Protein AF-A0A6M0A989-F1 (afdb_monomer)

Mean predicted aligned error: 5.29 Å

Foldseek 3Di:
DDDPVCVVVQVVLVCLQPQVSPQKRALVSLVVLLVQLCVLQVHDPPDPVSVVSSVLSVVLLVVCCVQQVPVNPRIHGSVSSVVSVVVLVVDPVNVVVVVVSSVVVVQSSLPSNPPSDHDPVSVVVVCVVVVHD

Sequence (133 aa):
MLTELQKQKLPRLFEMYDADNNGFIEQADFERFLETYSQVGGWEPGSPNYNSLQSKLMSRWDSMQKFADTNRDNRISLEEWLVYIENVLNDPGAYEAEIRGIASFVFSIFDTNGDEQLDLEEYRQVYRAAGRD

Solvent-accessible surface area (backbone atoms only — not comparable to full-atom values): 7540 Å² total; per-residue (Å²): 133,80,51,75,70,49,67,64,46,52,57,58,52,47,57,70,53,18,68,82,68,79,68,41,40,40,68,65,28,47,51,51,49,47,53,52,46,26,60,61,56,69,43,52,89,82,35,74,67,34,49,51,51,47,52,54,44,52,55,48,46,57,53,46,46,74,69,26,34,83,85,68,80,75,42,30,43,64,69,34,45,52,52,34,51,49,52,34,75,73,30,79,83,46,29,65,60,52,53,48,51,52,51,54,51,55,46,56,67,42,25,55,74,66,78,88,54,77,53,74,63,41,54,47,50,52,35,53,74,70,73,47,132

Secondary structure (DSSP, 8-state):
---HHHHHHHHHHHHHH-TT-SSEEEHHHHHHHHHHHHHHHTPPTTSHHHHHHHHHHHHHHHHHHHHH-SS-SSEEEHHHHHHHHHHHHH-HHHHHHHHHHHHHHHHHHH-SS-SSS--HHHHHHHHHHTT--

Radius of gyration: 15.16 Å; Cα contacts (8 Å, |Δi|>4): 109; chains: 1; bounding box: 34×35×37 Å

Structure (mmCIF, N/CA/C/O backbone):
data_AF-A0A6M0A989-F1
#
_entry.id   AF-A0A6M0A989-F1
#
loop_
_atom_site.group_PDB
_atom_site.id
_atom_site.type_symbol
_atom_site.label_atom_id
_atom_site.label_alt_id
_atom_site.label_comp_id
_atom_site.label_asym_id
_atom_site.label_entity_id
_atom_site.label_seq_id
_atom_site.pdbx_PDB_ins_code
_atom_site.Cartn_x
_atom_site.Cartn_y
_atom_site.Cartn_z
_atom_site.occupancy
_atom_site.B_iso_or_equiv
_atom_site.auth_seq_id
_atom_site.auth_comp_id
_atom_site.auth_asym_id
_atom_site.auth_atom_id
_atom_site.pdbx_PDB_model_num
ATOM 1 N N . MET A 1 1 ? 16.785 -5.037 -15.832 1.00 75.25 1 MET A N 1
ATOM 2 C CA . MET A 1 1 ? 15.883 -6.195 -15.992 1.00 75.25 1 MET A CA 1
ATOM 3 C C . MET A 1 1 ? 15.783 -6.944 -14.685 1.00 75.25 1 MET A C 1
ATOM 5 O O . MET A 1 1 ? 16.815 -7.304 -14.123 1.00 75.25 1 MET A O 1
ATOM 9 N N . LEU A 1 2 ? 14.554 -7.188 -14.227 1.00 85.12 2 LEU A N 1
ATOM 10 C CA . LEU A 1 2 ? 14.269 -8.012 -13.051 1.00 85.12 2 LEU A CA 1
ATOM 11 C C . LEU A 1 2 ? 14.786 -9.449 -13.226 1.00 85.12 2 LEU A C 1
ATOM 13 O O . LEU A 1 2 ? 14.681 -10.043 -14.301 1.00 85.12 2 LEU A O 1
ATOM 17 N N . THR A 1 3 ? 15.306 -10.020 -12.142 1.00 89.88 3 THR A N 1
ATOM 18 C CA . THR A 1 3 ? 15.682 -11.438 -12.059 1.00 89.88 3 THR A CA 1
ATOM 19 C C . THR A 1 3 ? 14.450 -12.345 -12.061 1.00 89.88 3 THR A C 1
ATOM 21 O O . THR A 1 3 ? 13.357 -11.929 -11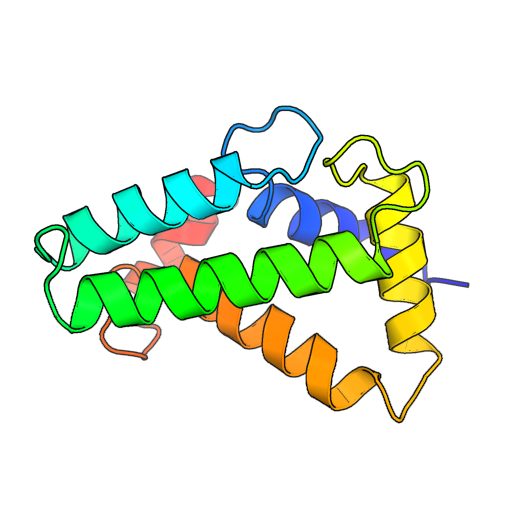.678 1.00 89.88 3 THR A O 1
ATOM 24 N N . GLU A 1 4 ? 14.625 -13.620 -12.411 1.00 88.38 4 GLU A N 1
ATOM 25 C CA . GLU A 1 4 ? 13.533 -14.607 -12.384 1.00 88.38 4 GLU A CA 1
ATOM 26 C C . GLU A 1 4 ? 12.900 -14.750 -10.991 1.00 88.38 4 GLU A C 1
ATOM 28 O O . GLU A 1 4 ? 11.682 -14.853 -10.865 1.00 88.38 4 GLU A O 1
ATOM 33 N N . LEU A 1 5 ? 13.704 -14.662 -9.925 1.00 88.19 5 LEU A N 1
ATOM 34 C CA . LEU A 1 5 ? 13.190 -14.681 -8.555 1.00 88.19 5 LEU A CA 1
ATOM 35 C C . LEU A 1 5 ? 12.325 -13.448 -8.247 1.00 88.19 5 LEU A C 1
ATOM 37 O O . LEU A 1 5 ? 11.283 -13.573 -7.607 1.00 88.19 5 LEU A O 1
ATOM 41 N N . GLN A 1 6 ? 12.736 -12.260 -8.700 1.00 88.19 6 GLN A N 1
ATOM 42 C CA . GLN A 1 6 ? 11.955 -11.032 -8.523 1.00 88.19 6 GLN A CA 1
ATOM 43 C C . GLN A 1 6 ? 10.639 -11.101 -9.301 1.00 88.19 6 GLN A C 1
ATOM 45 O O . GLN A 1 6 ? 9.596 -10.799 -8.731 1.00 88.19 6 GLN A O 1
ATOM 50 N N . LYS A 1 7 ? 10.653 -11.597 -10.543 1.00 86.81 7 LYS A N 1
ATOM 51 C CA . LYS A 1 7 ? 9.433 -11.799 -11.342 1.00 86.81 7 LYS A CA 1
ATOM 52 C C . LYS A 1 7 ? 8.438 -12.766 -10.695 1.00 86.81 7 LYS A C 1
ATOM 54 O O . LYS A 1 7 ? 7.248 -12.644 -10.935 1.00 86.81 7 LYS A O 1
ATOM 59 N N . GLN A 1 8 ? 8.896 -13.700 -9.860 1.00 87.69 8 GLN A N 1
ATOM 60 C CA . GLN A 1 8 ? 8.014 -14.596 -9.101 1.00 87.69 8 GLN A CA 1
ATOM 61 C C . GLN A 1 8 ? 7.504 -13.988 -7.786 1.00 87.69 8 GLN A C 1
ATOM 63 O O . GLN A 1 8 ? 6.417 -14.337 -7.328 1.00 87.69 8 GLN A O 1
ATOM 68 N N . LYS A 1 9 ? 8.292 -13.120 -7.138 1.00 87.19 9 LYS A N 1
ATOM 69 C CA . LYS A 1 9 ? 7.950 -12.549 -5.825 1.00 87.19 9 LYS A CA 1
ATOM 70 C C . LYS A 1 9 ? 7.177 -11.235 -5.905 1.00 87.19 9 LYS A C 1
ATOM 72 O O . LYS A 1 9 ? 6.323 -11.005 -5.059 1.00 87.19 9 LYS A O 1
ATOM 77 N N . LEU A 1 10 ? 7.464 -10.387 -6.886 1.00 90.25 10 LEU A N 1
ATOM 78 C CA . LEU A 1 10 ? 6.838 -9.070 -7.012 1.00 90.25 10 LEU A CA 1
ATOM 79 C C . LEU A 1 10 ? 5.339 -9.120 -7.341 1.00 90.25 10 LEU A C 1
ATOM 81 O O . LEU A 1 10 ? 4.622 -8.307 -6.765 1.00 90.25 10 LEU A O 1
ATOM 85 N N . PRO A 1 11 ? 4.831 -10.076 -8.147 1.00 91.31 11 PRO A N 1
ATOM 86 C CA . PRO A 1 11 ? 3.387 -10.259 -8.301 1.00 91.31 11 PRO A CA 1
ATOM 87 C C . PRO A 1 11 ? 2.701 -10.666 -6.996 1.00 91.31 11 PRO A C 1
ATOM 89 O O . PRO A 1 11 ? 1.637 -10.166 -6.678 1.00 91.31 11 PRO A O 1
ATOM 92 N N . ARG A 1 12 ? 3.355 -11.488 -6.167 1.00 87.88 12 ARG A N 1
ATOM 93 C CA . ARG A 1 12 ? 2.810 -11.840 -4.846 1.00 87.88 12 ARG A CA 1
ATOM 94 C C . ARG A 1 12 ? 2.720 -10.636 -3.922 1.00 87.88 12 ARG A C 1
ATOM 96 O O . ARG A 1 12 ? 1.843 -10.587 -3.083 1.00 87.88 12 ARG A O 1
ATOM 103 N N . LEU A 1 13 ? 3.660 -9.698 -4.037 1.00 88.88 13 LEU A N 1
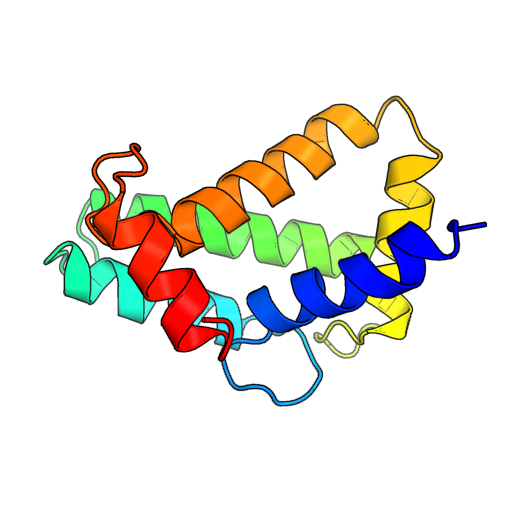ATOM 104 C CA . LEU A 1 13 ? 3.597 -8.448 -3.289 1.00 88.88 13 LEU A CA 1
ATOM 105 C C . LEU A 1 13 ? 2.479 -7.544 -3.823 1.00 88.88 13 LEU A C 1
ATOM 107 O O . LEU A 1 13 ? 1.796 -6.921 -3.025 1.00 88.88 13 LEU A O 1
ATOM 111 N N . PHE A 1 14 ? 2.271 -7.505 -5.140 1.00 92.38 14 PHE A N 1
ATOM 112 C CA . PHE A 1 14 ? 1.146 -6.803 -5.760 1.00 92.38 14 PHE A CA 1
ATOM 113 C C . PHE A 1 14 ? -0.203 -7.324 -5.242 1.00 92.38 14 PHE A C 1
ATOM 115 O O . PHE A 1 14 ? -1.022 -6.534 -4.793 1.00 92.38 14 PHE A O 1
ATOM 122 N N . GLU A 1 15 ? -0.381 -8.646 -5.192 1.00 90.44 15 GLU A N 1
ATOM 123 C CA . GLU A 1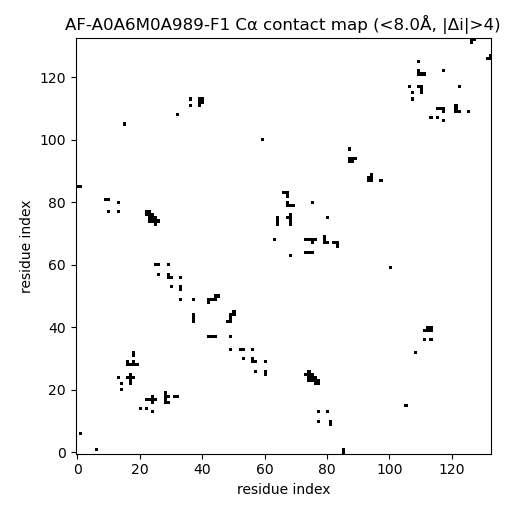 15 ? -1.579 -9.299 -4.633 1.00 90.44 15 GLU A CA 1
ATOM 124 C C . GLU A 1 15 ? -1.851 -8.906 -3.169 1.00 90.44 15 GLU A C 1
ATOM 126 O O . GLU A 1 15 ? -2.984 -8.966 -2.717 1.00 90.44 15 GLU A O 1
ATOM 131 N N . MET A 1 16 ? -0.832 -8.490 -2.405 1.00 87.50 16 MET A N 1
ATOM 132 C CA . MET A 1 16 ? -1.037 -7.999 -1.036 1.00 87.50 16 MET A CA 1
ATOM 133 C C . MET A 1 16 ? -1.576 -6.566 -0.979 1.00 87.50 16 MET A C 1
ATOM 135 O O . MET A 1 16 ? -2.134 -6.180 0.044 1.00 87.50 16 MET A O 1
ATOM 139 N N . TYR A 1 17 ? -1.371 -5.771 -2.030 1.00 90.94 17 TYR A N 1
ATOM 140 C CA . TYR A 1 17 ? -1.946 -4.430 -2.154 1.00 90.94 17 TYR A CA 1
ATOM 141 C C . TYR A 1 17 ? -3.366 -4.462 -2.733 1.00 90.94 17 TYR A C 1
ATOM 143 O O . TYR A 1 17 ? -4.174 -3.628 -2.346 1.00 90.94 17 TYR A O 1
ATOM 151 N N . ASP A 1 18 ? -3.651 -5.396 -3.639 1.00 93.38 18 ASP A N 1
ATOM 152 C CA . ASP A 1 18 ? -4.953 -5.593 -4.292 1.00 93.38 18 ASP A CA 1
ATOM 153 C C . ASP A 1 18 ? -5.945 -6.279 -3.330 1.00 93.38 18 ASP A C 1
ATOM 155 O O . ASP A 1 18 ? -6.104 -7.502 -3.306 1.00 93.38 18 ASP A O 1
ATOM 159 N N . ALA A 1 19 ? -6.571 -5.482 -2.462 1.00 89.88 19 ALA A N 1
ATOM 160 C CA . ALA A 1 19 ? -7.372 -5.975 -1.345 1.00 89.88 19 ALA A CA 1
ATOM 161 C C . ALA A 1 19 ? -8.664 -6.675 -1.795 1.00 89.88 19 ALA A C 1
ATOM 163 O O . ALA A 1 19 ? -9.138 -7.588 -1.112 1.00 89.88 19 ALA A O 1
ATOM 164 N N . ASP A 1 20 ? -9.257 -6.256 -2.918 1.00 92.75 20 ASP A N 1
ATOM 165 C CA . ASP A 1 20 ? -10.440 -6.912 -3.491 1.00 92.75 20 ASP A CA 1
ATOM 166 C C . ASP A 1 20 ? -10.120 -7.968 -4.560 1.00 92.75 20 ASP A C 1
ATOM 168 O O . ASP A 1 20 ? -11.038 -8.660 -5.010 1.00 92.75 20 ASP A O 1
ATOM 172 N N . ASN A 1 21 ? -8.838 -8.181 -4.871 1.00 92.81 21 ASN A N 1
ATOM 173 C CA . ASN A 1 21 ? -8.341 -9.129 -5.868 1.00 92.81 21 ASN A CA 1
ATOM 174 C C . ASN A 1 21 ? -8.901 -8.857 -7.275 1.00 92.81 21 ASN A C 1
ATOM 176 O O . ASN A 1 21 ? -9.216 -9.796 -8.021 1.00 92.81 21 ASN A O 1
ATOM 180 N N . ASN A 1 22 ? -9.084 -7.584 -7.636 1.00 95.19 22 ASN A N 1
ATOM 181 C CA . ASN A 1 22 ? -9.614 -7.192 -8.940 1.00 95.19 22 ASN A CA 1
ATOM 182 C C . ASN A 1 22 ? -8.536 -7.086 -10.039 1.00 95.19 22 ASN A C 1
ATOM 184 O O . ASN A 1 22 ? -8.871 -6.889 -11.212 1.00 95.19 22 ASN A O 1
ATOM 188 N N . GLY A 1 23 ? -7.265 -7.291 -9.683 1.00 95.62 23 GLY A N 1
ATOM 189 C CA . GLY A 1 23 ? -6.111 -7.223 -10.573 1.00 95.62 23 GLY A CA 1
ATOM 190 C C . GLY A 1 23 ? -5.491 -5.831 -10.685 1.00 95.62 23 GLY A C 1
ATOM 191 O O . GLY A 1 23 ? -4.613 -5.637 -11.530 1.00 95.62 23 GLY A O 1
ATOM 192 N N . PHE A 1 24 ? -5.926 -4.877 -9.863 1.00 97.12 24 PHE A N 1
ATOM 193 C CA . PHE A 1 24 ? -5.442 -3.503 -9.835 1.00 97.12 24 PHE A CA 1
ATOM 194 C C . PHE A 1 24 ? -5.199 -3.054 -8.397 1.00 97.12 24 PHE A C 1
ATOM 196 O O . PHE A 1 24 ? -5.863 -3.499 -7.473 1.00 97.12 24 PHE A O 1
ATOM 203 N N . ILE A 1 25 ? -4.250 -2.137 -8.217 1.00 96.56 25 ILE A N 1
ATOM 204 C CA . ILE A 1 25 ? -4.128 -1.388 -6.967 1.00 96.56 25 ILE A CA 1
ATOM 205 C C . ILE A 1 25 ? -4.820 -0.044 -7.172 1.00 96.56 25 ILE A C 1
ATOM 207 O O . ILE A 1 25 ? -4.427 0.739 -8.044 1.00 96.56 25 ILE A O 1
ATOM 211 N N . GLU A 1 26 ? -5.834 0.225 -6.361 1.00 96.88 26 GLU A N 1
ATOM 212 C CA . GLU A 1 26 ? -6.680 1.411 -6.426 1.00 96.88 26 GLU A CA 1
ATOM 213 C C . GLU A 1 26 ? -6.747 2.102 -5.056 1.00 96.88 26 GLU A C 1
ATOM 215 O O . GLU A 1 26 ? -6.479 1.508 -4.011 1.00 96.88 26 GLU A O 1
ATOM 220 N N . GLN A 1 27 ? -7.181 3.366 -5.025 1.00 96.44 27 GLN A N 1
ATOM 221 C CA . GLN A 1 27 ? -7.435 4.074 -3.761 1.00 96.44 27 GLN A CA 1
ATOM 222 C C . GLN A 1 27 ? -8.377 3.283 -2.832 1.00 96.44 27 GLN A C 1
ATOM 224 O O . GLN A 1 27 ? -8.193 3.279 -1.614 1.00 96.44 27 GLN A O 1
ATOM 229 N N . ALA A 1 28 ? -9.360 2.589 -3.413 1.00 96.25 28 ALA A N 1
ATOM 230 C CA . ALA A 1 28 ? -10.334 1.784 -2.686 1.00 96.25 28 ALA A CA 1
ATOM 231 C C . ALA A 1 28 ? -9.682 0.656 -1.865 1.00 96.25 28 ALA A C 1
ATOM 233 O O . ALA A 1 28 ? -10.181 0.325 -0.791 1.00 96.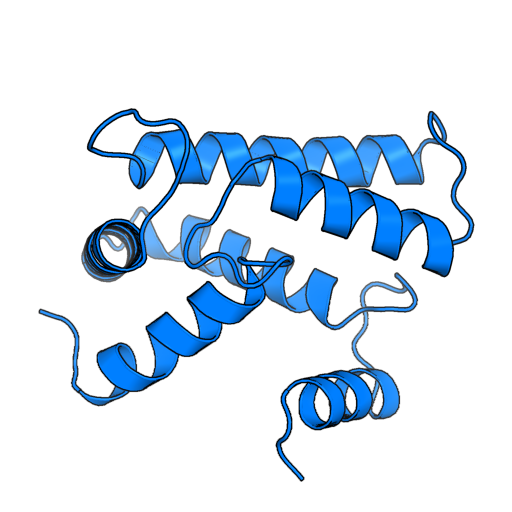25 28 ALA A O 1
ATOM 234 N N . ASP A 1 29 ? -8.548 0.101 -2.303 1.00 94.69 29 ASP A N 1
ATOM 235 C CA . ASP A 1 29 ? -7.818 -0.908 -1.528 1.00 94.69 29 ASP A CA 1
ATOM 236 C C . ASP A 1 29 ? -7.241 -0.323 -0.243 1.00 94.69 29 ASP A C 1
ATOM 238 O O . ASP A 1 29 ? -7.374 -0.901 0.835 1.00 94.69 29 ASP A O 1
ATOM 242 N N . PHE A 1 30 ? -6.690 0.888 -0.323 1.00 93.31 30 PHE A N 1
ATOM 243 C CA . PHE A 1 30 ? -6.193 1.615 0.843 1.00 93.31 30 PHE A CA 1
ATOM 244 C C . PHE A 1 30 ? -7.312 1.998 1.813 1.00 93.31 30 PHE A C 1
ATOM 246 O O . PHE A 1 30 ? -7.109 1.970 3.028 1.00 93.31 30 PHE A O 1
ATOM 253 N N . GLU A 1 31 ? -8.501 2.316 1.305 1.00 93.94 31 GLU A N 1
ATOM 254 C CA . GLU A 1 31 ? -9.686 2.556 2.132 1.00 93.94 31 GLU A CA 1
ATOM 255 C C . GLU A 1 31 ? -10.156 1.275 2.842 1.00 93.94 31 GLU A C 1
ATOM 257 O O . GLU A 1 31 ? -10.480 1.325 4.029 1.00 93.94 31 GLU A O 1
ATOM 262 N N . ARG A 1 32 ? -10.099 0.112 2.176 1.00 91.94 32 ARG A N 1
ATOM 263 C CA . ARG A 1 32 ? -10.391 -1.196 2.796 1.00 91.94 32 ARG A CA 1
ATOM 264 C C . ARG A 1 32 ? -9.382 -1.564 3.876 1.00 91.94 32 ARG A C 1
ATOM 266 O O . ARG A 1 32 ? -9.776 -2.079 4.925 1.00 91.94 32 ARG A O 1
ATOM 273 N N . PHE A 1 33 ? -8.096 -1.282 3.656 1.00 89.12 33 PHE A N 1
ATOM 274 C CA . PHE A 1 33 ? -7.082 -1.447 4.698 1.00 89.12 33 PHE A CA 1
ATOM 275 C C . PHE A 1 33 ? -7.409 -0.560 5.899 1.00 89.12 33 PHE A C 1
ATOM 277 O O . PHE A 1 33 ? -7.473 -1.057 7.020 1.00 89.12 33 PHE A O 1
ATOM 284 N N . LEU A 1 34 ? -7.698 0.726 5.677 1.00 90.06 34 LEU A N 1
ATOM 285 C CA . LEU A 1 34 ? -8.075 1.646 6.752 1.00 90.06 34 LEU A CA 1
ATOM 286 C C . LEU A 1 34 ? -9.279 1.136 7.552 1.00 90.06 34 LEU A C 1
ATOM 288 O O . LEU A 1 34 ? -9.229 1.132 8.782 1.00 90.06 34 LEU A O 1
ATOM 292 N N . GLU A 1 35 ? -10.335 0.687 6.871 1.00 90.06 35 GLU A N 1
ATOM 293 C CA . GLU A 1 35 ? -11.515 0.116 7.519 1.00 90.06 35 GLU A CA 1
ATOM 294 C C . GLU A 1 35 ? -11.133 -1.100 8.372 1.00 90.06 35 GLU A C 1
ATOM 296 O O . GLU A 1 35 ? -11.422 -1.122 9.569 1.00 90.06 35 GLU A O 1
ATOM 301 N N . THR A 1 36 ? -10.399 -2.051 7.796 1.00 86.00 36 THR A N 1
ATOM 302 C CA . THR A 1 36 ? -9.980 -3.283 8.477 1.00 86.00 36 THR A CA 1
ATOM 303 C C . THR A 1 36 ? -9.160 -2.982 9.732 1.00 86.00 36 THR A C 1
ATOM 305 O O . THR A 1 36 ? -9.518 -3.423 10.824 1.00 86.00 36 THR A O 1
ATOM 308 N N . TYR A 1 37 ? -8.105 -2.171 9.624 1.00 83.25 37 TYR A N 1
ATOM 309 C CA . TYR A 1 37 ? -7.243 -1.848 10.768 1.00 83.25 37 TYR A CA 1
ATOM 310 C C . TYR A 1 37 ? -7.952 -1.000 11.817 1.00 83.25 37 TYR A C 1
ATOM 312 O O . TYR A 1 37 ? -7.743 -1.201 13.012 1.00 83.25 37 TYR A O 1
ATOM 320 N N . SER A 1 38 ? -8.830 -0.082 11.403 1.00 87.31 38 SER A N 1
ATOM 321 C CA . SER A 1 38 ? -9.619 0.697 12.360 1.00 87.31 38 SER A CA 1
ATOM 322 C C . SER A 1 38 ? -10.566 -0.185 13.178 1.00 87.31 38 SER A C 1
ATOM 324 O O . SER A 1 38 ? -10.720 0.045 14.377 1.00 87.31 38 SER A O 1
ATOM 326 N N . GLN A 1 39 ? -11.137 -1.232 12.571 1.00 86.19 39 GLN A N 1
ATOM 327 C CA . GLN A 1 39 ? -11.979 -2.200 13.271 1.00 86.19 39 GLN A CA 1
ATOM 328 C C . GLN A 1 39 ? -11.175 -3.045 14.261 1.00 86.19 39 GLN A C 1
ATOM 330 O O . GLN A 1 39 ? -11.612 -3.198 15.402 1.00 86.19 39 GLN A O 1
ATOM 335 N N . VAL A 1 40 ? -10.000 -3.556 13.870 1.00 81.25 40 VAL A N 1
ATOM 336 C CA . VAL A 1 40 ? -9.178 -4.374 14.780 1.00 81.25 40 VAL A CA 1
ATOM 337 C C . VAL A 1 40 ? -8.624 -3.539 15.937 1.00 81.25 40 VAL A C 1
ATOM 339 O O . VAL A 1 40 ? -8.696 -3.961 17.090 1.00 81.25 40 VAL A O 1
ATOM 342 N N . GLY A 1 41 ? -8.160 -2.319 15.655 1.00 78.31 41 GLY A N 1
ATOM 343 C CA . GLY A 1 41 ? -7.678 -1.387 16.674 1.00 78.31 41 GLY A CA 1
ATOM 344 C C . GLY A 1 41 ? -8.781 -0.770 17.545 1.00 78.31 41 GLY A C 1
ATOM 345 O O . GLY A 1 41 ? -8.478 -0.129 18.554 1.00 78.31 41 GLY A O 1
ATOM 346 N N . GLY A 1 42 ? -10.057 -0.931 17.175 1.00 85.44 42 GLY A N 1
ATOM 347 C CA . GLY A 1 42 ? -11.191 -0.308 17.864 1.00 85.44 42 GLY A CA 1
ATOM 348 C C . GLY A 1 42 ? -11.182 1.223 17.776 1.00 85.44 42 GLY A C 1
ATOM 349 O O . GLY A 1 42 ? -11.560 1.905 18.731 1.00 85.44 42 GLY A O 1
ATOM 350 N N . TRP A 1 43 ? -10.699 1.782 16.665 1.00 88.50 43 TRP A N 1
ATOM 351 C CA . TRP A 1 43 ? -10.565 3.224 16.465 1.00 88.50 43 TRP A CA 1
ATOM 352 C C . TRP A 1 43 ? -11.759 3.785 15.705 1.00 88.50 43 TRP A C 1
ATOM 354 O O . TRP A 1 43 ? -12.039 3.382 14.579 1.00 88.50 43 TRP A O 1
ATOM 364 N N . GLU A 1 44 ? -12.426 4.782 16.280 1.00 91.44 44 GLU A N 1
ATOM 365 C CA . GLU A 1 44 ? -13.511 5.457 15.572 1.00 91.44 44 GLU A CA 1
ATOM 366 C C . GLU A 1 44 ? -12.990 6.417 14.489 1.00 91.44 44 GLU A C 1
ATOM 368 O O . GLU A 1 44 ? -11.921 7.030 14.668 1.00 91.44 44 GLU A O 1
ATOM 373 N N . PRO A 1 45 ? -13.754 6.611 13.395 1.00 92.12 45 PRO A N 1
ATOM 374 C CA . PRO A 1 45 ? -13.474 7.640 12.403 1.00 92.12 45 PRO A CA 1
ATOM 375 C C . PRO A 1 45 ? -13.277 9.012 13.054 1.00 92.12 45 PRO A C 1
ATOM 377 O O . PRO A 1 45 ? -14.085 9.461 13.865 1.00 92.12 45 PRO A O 1
ATOM 380 N N . GLY A 1 46 ? -12.187 9.693 12.703 1.00 90.94 46 GLY A N 1
ATOM 381 C CA . GLY A 1 46 ? -11.844 10.999 13.272 1.00 90.94 46 GLY A CA 1
ATOM 382 C C . GLY A 1 46 ? -11.006 10.950 14.554 1.00 90.94 46 GLY A C 1
ATOM 383 O O . GLY A 1 46 ? -10.498 11.993 14.972 1.00 90.94 46 GLY A O 1
ATOM 384 N N . SER A 1 47 ? -10.805 9.776 15.165 1.00 93.19 47 SER A N 1
ATOM 385 C CA . SER A 1 47 ? -9.860 9.621 16.278 1.00 93.19 47 SER A CA 1
ATOM 386 C C . SER A 1 47 ? -8.408 9.885 15.830 1.00 93.19 47 SER A C 1
ATOM 388 O O . SER A 1 47 ? -8.090 9.744 14.644 1.00 93.19 47 SER A O 1
ATOM 390 N N . PRO A 1 48 ? -7.487 10.251 16.745 1.00 91.44 48 PRO A N 1
ATOM 391 C CA . PRO A 1 48 ? -6.088 10.496 16.385 1.00 91.44 48 PRO A CA 1
ATOM 392 C C . PRO A 1 48 ? -5.419 9.316 15.662 1.00 91.44 48 PRO A C 1
ATOM 394 O O . PRO A 1 48 ? -4.709 9.532 14.681 1.00 91.44 48 PRO A O 1
ATOM 397 N N . ASN A 1 49 ? -5.687 8.081 16.100 1.00 84.19 49 ASN A N 1
ATOM 398 C CA . ASN A 1 49 ? -5.125 6.872 15.491 1.00 84.19 49 ASN A CA 1
ATOM 399 C C . ASN A 1 49 ? -5.696 6.628 14.089 1.00 84.19 49 ASN A C 1
ATOM 401 O O . ASN A 1 49 ? -4.928 6.410 13.153 1.00 84.19 49 ASN A O 1
ATOM 405 N N . TYR A 1 50 ? -7.018 6.763 13.926 1.00 90.19 50 TYR A N 1
ATOM 406 C CA . TYR A 1 50 ? -7.677 6.65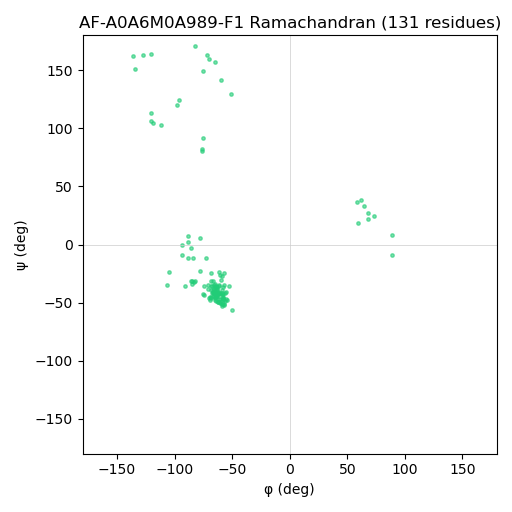4 12.623 1.00 90.19 50 TYR A CA 1
ATOM 407 C C . TYR A 1 50 ? -7.110 7.667 11.620 1.00 90.19 50 TYR A C 1
ATOM 409 O O . TYR A 1 50 ? -6.674 7.294 10.534 1.00 90.19 50 TYR A O 1
ATOM 417 N N . ASN A 1 51 ? -7.051 8.949 11.998 1.00 91.94 51 ASN A N 1
ATOM 418 C CA . ASN A 1 51 ? -6.575 10.014 11.110 1.00 91.94 51 ASN A CA 1
ATOM 419 C C . ASN A 1 51 ? -5.092 9.843 10.753 1.00 91.94 51 ASN A C 1
ATOM 421 O O . ASN A 1 51 ? -4.685 10.132 9.626 1.00 91.94 51 ASN A O 1
ATOM 425 N N . SER A 1 52 ? -4.281 9.374 11.708 1.00 88.19 52 SER A N 1
ATOM 426 C CA . SER A 1 52 ? -2.868 9.061 11.486 1.00 88.19 52 SER A CA 1
ATOM 427 C C . SER A 1 52 ? -2.704 7.945 10.451 1.00 88.19 52 SER A C 1
ATOM 429 O O . SER A 1 52 ? -1.970 8.122 9.476 1.00 88.19 52 SER A O 1
ATOM 431 N N . LEU A 1 53 ? -3.429 6.830 10.605 1.00 87.00 53 LEU A N 1
ATOM 432 C CA . LEU A 1 53 ? -3.378 5.719 9.654 1.00 87.00 53 LEU A CA 1
ATOM 433 C C . LEU A 1 53 ? -3.912 6.127 8.276 1.00 87.00 53 LEU A C 1
ATOM 435 O O . LEU A 1 53 ? -3.248 5.879 7.271 1.00 87.00 53 LEU A O 1
ATOM 439 N N . GLN A 1 54 ? -5.054 6.818 8.228 1.00 92.31 54 GLN A N 1
ATOM 440 C CA . GLN A 1 54 ? -5.627 7.338 6.988 1.00 92.31 54 GLN A CA 1
ATOM 441 C C . GLN A 1 54 ? -4.615 8.205 6.237 1.00 92.31 54 GLN A C 1
ATOM 443 O O . GLN A 1 54 ? -4.384 8.000 5.049 1.00 92.31 54 GLN A O 1
ATOM 448 N N . SER A 1 55 ? -3.962 9.136 6.935 1.00 91.69 55 SER A N 1
ATOM 449 C CA . SER A 1 55 ? -2.976 10.030 6.320 1.00 91.69 55 SER A CA 1
ATOM 450 C C . SER A 1 55 ? -1.787 9.256 5.747 1.00 91.69 55 SER A C 1
ATOM 452 O O . SER A 1 55 ? -1.329 9.570 4.648 1.00 91.69 55 SER A O 1
ATOM 454 N N . LYS A 1 56 ? -1.300 8.226 6.456 1.00 87.88 56 LYS A N 1
ATOM 455 C CA . LYS A 1 56 ? -0.210 7.357 5.982 1.00 87.88 56 LYS A CA 1
ATOM 456 C C . LYS A 1 56 ? -0.613 6.572 4.730 1.00 87.88 56 LYS A C 1
ATOM 458 O O . LYS A 1 56 ? 0.137 6.574 3.756 1.00 87.88 56 LYS A O 1
ATOM 463 N N . LEU A 1 57 ? -1.786 5.935 4.744 1.00 89.69 57 LEU A N 1
ATOM 464 C CA . LEU A 1 57 ? -2.286 5.124 3.630 1.00 89.69 57 LEU A CA 1
ATOM 465 C C . LEU A 1 57 ? -2.551 5.974 2.384 1.00 89.69 57 LEU A C 1
ATOM 467 O O . LEU A 1 57 ? -2.086 5.623 1.304 1.00 89.69 57 LEU A O 1
ATOM 471 N N . MET A 1 58 ? -3.202 7.129 2.537 1.00 93.06 58 MET A N 1
ATOM 472 C CA . MET A 1 58 ? -3.463 8.041 1.417 1.00 93.06 58 MET A CA 1
ATOM 473 C C . MET A 1 58 ? -2.171 8.643 0.858 1.00 93.06 58 MET A C 1
ATOM 475 O O . MET A 1 58 ? -1.979 8.654 -0.351 1.00 93.06 58 MET A O 1
ATOM 479 N N . SER A 1 59 ? -1.221 9.033 1.718 1.00 90.88 59 SER A N 1
ATOM 480 C CA . SER A 1 59 ? 0.096 9.497 1.248 1.00 90.88 59 SER A CA 1
ATOM 481 C C . SER A 1 59 ? 0.847 8.407 0.476 1.00 90.88 59 SER A C 1
ATOM 483 O O . SER A 1 59 ? 1.575 8.701 -0.475 1.00 90.88 59 SER A O 1
ATOM 485 N N . ARG A 1 60 ? 0.692 7.136 0.879 1.00 89.62 60 ARG A N 1
ATOM 486 C CA . ARG A 1 60 ? 1.286 6.004 0.163 1.00 89.62 60 ARG A CA 1
ATOM 487 C C . ARG A 1 60 ? 0.629 5.808 -1.199 1.00 89.62 60 ARG A C 1
ATOM 489 O O . ARG A 1 60 ? 1.364 5.651 -2.173 1.00 89.62 60 ARG A O 1
ATOM 496 N N . TRP A 1 61 ? -0.701 5.850 -1.263 1.00 93.69 61 TRP A N 1
ATOM 497 C CA . TRP A 1 61 ? -1.449 5.789 -2.516 1.00 93.69 61 TRP A CA 1
ATOM 498 C C . TRP A 1 61 ? -1.027 6.904 -3.478 1.00 93.69 61 TRP A C 1
ATOM 500 O O . TRP A 1 61 ? -0.596 6.604 -4.588 1.00 93.69 61 TRP A O 1
ATOM 510 N N . ASP A 1 62 ? -1.030 8.161 -3.030 1.00 92.25 62 ASP A N 1
ATOM 511 C CA . ASP A 1 62 ? -0.649 9.317 -3.851 1.00 92.25 62 ASP A CA 1
ATOM 512 C C . ASP A 1 62 ? 0.767 9.166 -4.429 1.00 92.25 62 ASP A C 1
ATOM 514 O O . ASP A 1 62 ? 1.021 9.470 -5.598 1.00 92.25 62 ASP A O 1
ATOM 518 N N . SER A 1 63 ? 1.706 8.670 -3.615 1.00 88.94 63 SER A N 1
ATOM 519 C CA . SER A 1 63 ? 3.073 8.394 -4.061 1.00 88.94 63 SER A CA 1
ATOM 520 C C . SER A 1 63 ? 3.102 7.289 -5.115 1.00 88.94 63 SER A C 1
ATOM 522 O O . SER A 1 63 ? 3.730 7.452 -6.159 1.00 88.94 63 SER A O 1
ATOM 524 N N . MET A 1 64 ? 2.414 6.172 -4.867 1.00 90.62 64 MET A N 1
ATOM 525 C CA . MET A 1 64 ? 2.365 5.050 -5.804 1.00 90.62 64 MET A CA 1
ATOM 526 C C . MET A 1 64 ? 1.727 5.455 -7.128 1.00 90.62 64 MET A C 1
ATOM 528 O O . MET A 1 64 ? 2.339 5.243 -8.170 1.00 90.62 64 MET A O 1
ATOM 532 N N . GLN A 1 65 ? 0.566 6.107 -7.097 1.00 93.62 65 GLN A N 1
ATOM 533 C CA . GLN A 1 65 ? -0.115 6.589 -8.293 1.00 93.62 65 GLN A CA 1
ATOM 534 C C . GLN A 1 65 ? 0.805 7.509 -9.102 1.00 93.62 65 GLN A C 1
ATOM 536 O O . GLN A 1 65 ? 1.020 7.296 -10.289 1.00 93.62 65 GLN A O 1
ATOM 541 N N . LYS A 1 66 ? 1.452 8.484 -8.456 1.00 91.00 66 LYS A N 1
ATOM 542 C CA . LYS A 1 66 ? 2.331 9.437 -9.144 1.00 91.00 66 LYS A CA 1
ATOM 543 C C . LYS A 1 66 ? 3.477 8.783 -9.928 1.00 91.00 66 LYS A C 1
ATOM 545 O O . LYS A 1 66 ? 3.899 9.345 -10.941 1.00 91.00 66 LYS A O 1
ATOM 550 N N . PHE A 1 67 ? 4.027 7.675 -9.435 1.00 89.31 67 PHE A N 1
ATOM 551 C CA . PHE A 1 67 ? 5.220 7.051 -10.014 1.00 89.31 67 PHE A CA 1
ATOM 552 C C . PHE A 1 67 ? 4.939 5.775 -10.812 1.00 89.31 67 PHE A C 1
ATOM 554 O O . PHE A 1 67 ? 5.751 5.432 -11.671 1.00 89.31 67 PHE A O 1
ATOM 561 N N . ALA A 1 68 ? 3.833 5.085 -10.535 1.00 93.00 68 ALA A N 1
ATOM 562 C CA . ALA A 1 68 ? 3.487 3.815 -11.162 1.00 93.00 68 ALA A CA 1
ATOM 563 C C . ALA A 1 68 ? 2.341 3.933 -12.176 1.00 93.00 68 ALA A C 1
ATOM 565 O O . ALA A 1 68 ? 2.411 3.254 -13.192 1.00 93.00 68 ALA A O 1
ATOM 566 N N . ASP A 1 69 ? 1.341 4.797 -11.961 1.00 94.88 69 ASP A N 1
ATOM 567 C CA . ASP A 1 69 ? 0.214 4.977 -12.893 1.00 94.88 69 ASP A CA 1
ATOM 568 C C . ASP A 1 69 ? 0.676 5.781 -14.125 1.00 94.88 69 ASP A C 1
ATOM 570 O O . ASP A 1 69 ? 0.717 7.019 -14.151 1.00 94.88 69 ASP A O 1
ATOM 574 N N . THR A 1 70 ? 1.112 5.057 -15.154 1.00 94.00 70 THR A N 1
ATOM 575 C CA . THR A 1 70 ? 1.707 5.646 -16.357 1.00 94.00 70 THR A CA 1
ATOM 576 C C . THR A 1 70 ? 0.655 6.047 -17.378 1.00 94.00 70 THR A C 1
ATOM 578 O O . THR A 1 70 ? 0.854 7.014 -18.125 1.00 94.00 70 THR A O 1
ATOM 581 N N . ASN A 1 71 ? -0.460 5.317 -17.411 1.00 94.81 71 ASN A N 1
ATOM 582 C CA . ASN A 1 71 ? -1.559 5.545 -18.338 1.00 94.81 71 ASN A CA 1
ATOM 583 C C . ASN A 1 71 ? -2.593 6.565 -17.798 1.00 94.81 71 ASN A C 1
ATOM 585 O O . ASN A 1 71 ? -3.391 7.086 -18.582 1.00 94.81 71 ASN A O 1
ATOM 589 N N . ARG A 1 72 ? -2.499 6.925 -16.509 1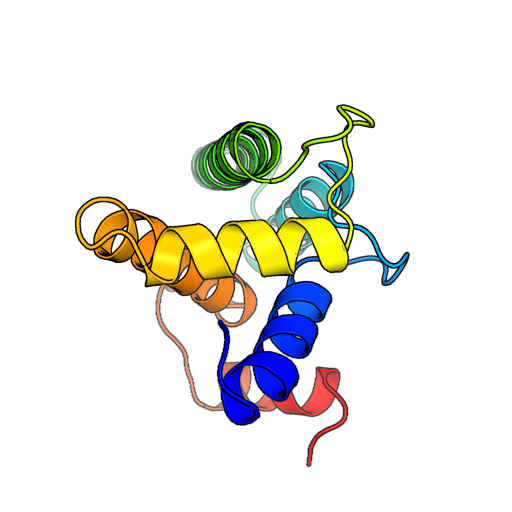.00 93.50 72 ARG A N 1
ATOM 590 C CA . ARG A 1 72 ? -3.347 7.871 -15.769 1.00 93.50 72 ARG A CA 1
ATOM 591 C C . ARG A 1 72 ? -4.808 7.447 -15.688 1.00 93.50 72 ARG A C 1
ATOM 593 O O . ARG A 1 72 ? -5.702 8.295 -15.791 1.00 93.50 72 ARG A O 1
ATOM 600 N N . ASP A 1 73 ? -5.059 6.154 -15.530 1.00 96.50 73 ASP A N 1
ATOM 601 C CA . ASP A 1 73 ? -6.406 5.608 -15.365 1.00 96.50 73 ASP A CA 1
ATOM 602 C C . ASP A 1 73 ? -6.883 5.570 -13.897 1.00 96.50 73 ASP A C 1
ATOM 604 O O . ASP A 1 73 ? -8.037 5.210 -13.638 1.00 96.50 73 ASP A O 1
ATOM 608 N N . ASN A 1 74 ? -6.057 6.077 -12.970 1.00 95.19 74 ASN A N 1
ATOM 609 C CA . ASN A 1 74 ? -6.237 6.081 -11.515 1.00 95.19 74 ASN A CA 1
ATOM 610 C C . ASN A 1 74 ? -6.168 4.700 -10.861 1.00 95.19 74 ASN A C 1
ATOM 612 O O . ASN A 1 74 ? -6.671 4.517 -9.751 1.00 95.19 74 ASN A O 1
ATOM 616 N N . ARG A 1 75 ? -5.533 3.746 -11.528 1.00 97.25 75 ARG A N 1
ATOM 617 C CA . ARG A 1 75 ? -5.292 2.397 -11.039 1.00 97.25 75 ARG A CA 1
ATOM 618 C C . ARG A 1 75 ? -3.858 2.034 -11.388 1.00 97.25 75 ARG A C 1
ATOM 620 O O . ARG A 1 75 ? -3.220 2.673 -12.216 1.00 97.25 75 ARG A O 1
ATOM 627 N N . ILE A 1 76 ? -3.325 1.022 -10.724 1.00 97.56 76 ILE A N 1
ATOM 628 C CA . ILE A 1 76 ? -1.994 0.509 -11.040 1.00 97.56 76 ILE A CA 1
ATOM 629 C C . ILE A 1 76 ? -2.157 -0.951 -11.427 1.00 97.56 76 ILE A C 1
ATOM 631 O O . ILE A 1 76 ? -2.521 -1.786 -10.597 1.00 97.56 76 ILE A O 1
ATOM 635 N N . SER A 1 77 ? -1.888 -1.247 -12.695 1.00 97.50 77 SER A N 1
ATOM 636 C CA . SER A 1 77 ? -1.819 -2.621 -13.198 1.00 97.50 77 SER A CA 1
ATOM 637 C C . SER A 1 77 ? -0.567 -3.352 -12.694 1.00 97.50 77 SER A C 1
ATOM 639 O O . SER A 1 77 ? 0.415 -2.734 -12.265 1.00 97.50 77 SER A O 1
ATOM 641 N N . LEU A 1 78 ? -0.558 -4.686 -12.782 1.00 95.31 78 LEU A N 1
ATOM 642 C CA . LEU A 1 78 ? 0.627 -5.480 -12.447 1.00 95.31 78 LEU A CA 1
ATOM 643 C C . LEU A 1 78 ? 1.834 -5.092 -13.319 1.00 95.31 78 LEU A C 1
ATOM 645 O O . LEU A 1 78 ? 2.962 -5.028 -12.829 1.00 95.31 78 LEU A O 1
ATOM 649 N N . GLU A 1 79 ? 1.616 -4.819 -14.603 1.00 95.25 79 GLU A N 1
ATOM 650 C CA . GLU A 1 79 ? 2.663 -4.394 -15.530 1.00 95.25 79 GLU A CA 1
ATOM 651 C C . GLU A 1 79 ? 3.293 -3.064 -15.099 1.00 95.25 79 GLU A C 1
ATOM 653 O O . GLU A 1 79 ? 4.520 -2.952 -15.032 1.00 95.25 79 GLU A O 1
ATOM 658 N N . GLU A 1 80 ? 2.466 -2.079 -14.756 1.00 96.19 80 GLU A N 1
ATOM 659 C CA . GLU A 1 80 ? 2.910 -0.775 -14.257 1.00 96.19 80 GLU A CA 1
ATOM 660 C C . GLU A 1 80 ? 3.660 -0.890 -12.934 1.00 96.19 80 GLU A C 1
ATOM 662 O O . GLU A 1 80 ? 4.738 -0.311 -12.773 1.00 96.19 80 GLU A O 1
ATOM 667 N N . TRP A 1 81 ? 3.150 -1.713 -12.019 1.00 94.31 81 TRP A N 1
ATOM 668 C CA . TRP A 1 81 ? 3.818 -2.032 -10.765 1.00 94.31 81 TRP A CA 1
ATOM 669 C C . TRP A 1 81 ? 5.213 -2.632 -10.982 1.00 94.31 81 TRP A C 1
ATOM 671 O O . TRP A 1 81 ? 6.180 -2.204 -10.347 1.00 94.31 81 TRP A O 1
ATOM 681 N N . LEU A 1 82 ? 5.353 -3.605 -11.890 1.00 93.19 82 LEU A N 1
ATOM 682 C CA . LEU A 1 82 ? 6.641 -4.244 -12.174 1.00 93.19 82 LEU A CA 1
ATOM 683 C C . LEU A 1 82 ? 7.651 -3.260 -12.774 1.00 93.19 82 LEU A C 1
ATOM 685 O O . LEU A 1 82 ? 8.820 -3.287 -12.382 1.00 93.19 82 LEU A O 1
ATOM 689 N N . VAL A 1 83 ? 7.208 -2.379 -13.676 1.00 93.12 83 VAL 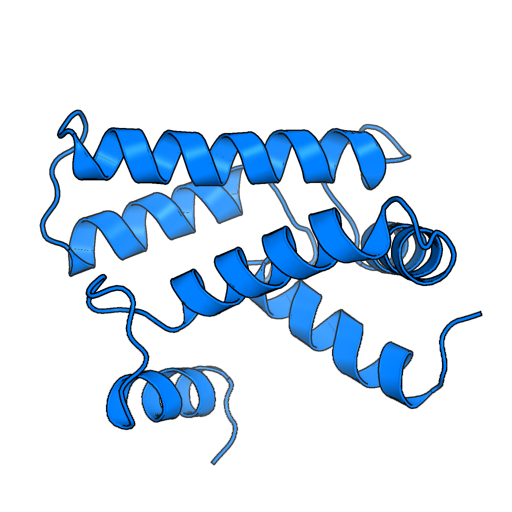A N 1
ATOM 690 C CA . VAL A 1 83 ? 8.050 -1.313 -14.244 1.00 93.12 83 VAL A CA 1
ATOM 691 C C . VAL A 1 83 ? 8.481 -0.327 -13.159 1.00 93.12 83 VAL A C 1
ATOM 693 O O . VAL A 1 83 ? 9.660 0.021 -13.070 1.00 93.12 83 VAL A O 1
ATOM 696 N N . TYR A 1 84 ? 7.555 0.095 -12.299 1.00 92.25 84 TYR A N 1
ATOM 697 C CA . TYR A 1 84 ? 7.845 0.981 -11.175 1.00 92.25 84 TYR A CA 1
ATOM 698 C C . TYR A 1 84 ? 8.882 0.372 -10.221 1.00 92.25 84 TYR A C 1
ATOM 700 O O . TYR A 1 84 ? 9.905 1.005 -9.949 1.00 92.25 84 TYR A O 1
ATOM 708 N N . ILE A 1 85 ? 8.685 -0.872 -9.771 1.00 90.56 85 ILE A N 1
ATOM 709 C CA . ILE A 1 85 ? 9.642 -1.540 -8.881 1.00 90.56 85 ILE A CA 1
ATOM 710 C C . ILE A 1 85 ? 10.993 -1.733 -9.570 1.00 90.56 85 ILE A C 1
ATOM 712 O O . ILE A 1 85 ? 12.030 -1.539 -8.940 1.00 90.56 85 ILE A O 1
ATOM 716 N N . GLU A 1 86 ? 11.023 -2.078 -10.857 1.00 91.31 86 GLU A N 1
ATOM 717 C CA . GLU A 1 86 ? 12.282 -2.163 -11.594 1.00 91.31 86 GLU A CA 1
ATOM 718 C C . GLU A 1 86 ? 13.043 -0.828 -11.583 1.00 91.31 86 GLU A C 1
ATOM 720 O O . GLU A 1 86 ? 14.253 -0.821 -11.350 1.00 91.31 86 GLU A O 1
ATOM 725 N N . ASN A 1 87 ? 12.354 0.297 -11.774 1.00 90.44 87 ASN A N 1
ATOM 726 C CA . ASN A 1 87 ? 12.973 1.620 -11.706 1.00 90.44 87 ASN A CA 1
ATOM 727 C C . ASN A 1 87 ? 13.518 1.920 -10.302 1.00 90.44 87 ASN A C 1
ATOM 729 O O . ASN A 1 87 ? 14.664 2.349 -10.180 1.00 90.44 87 ASN A O 1
ATOM 733 N N . VAL A 1 88 ? 12.750 1.615 -9.249 1.00 89.88 88 VAL A N 1
ATOM 734 C CA . VAL A 1 88 ? 13.186 1.764 -7.848 1.00 89.88 88 VAL A CA 1
ATOM 735 C C . VAL A 1 88 ? 14.438 0.933 -7.555 1.00 89.88 88 VAL A C 1
ATOM 737 O O . VAL A 1 88 ? 15.372 1.415 -6.922 1.00 89.88 88 VAL A O 1
ATOM 740 N N . LEU A 1 89 ? 14.489 -0.314 -8.030 1.00 87.81 89 LEU A N 1
ATOM 741 C CA . LEU A 1 89 ? 15.625 -1.213 -7.805 1.00 87.81 89 LEU A CA 1
ATOM 742 C C . LEU A 1 89 ? 16.904 -0.771 -8.533 1.00 87.81 89 LEU A C 1
ATOM 744 O O . LEU A 1 89 ? 17.999 -1.143 -8.113 1.00 87.81 89 LEU A O 1
ATOM 748 N N . ASN A 1 90 ? 16.773 0.001 -9.614 1.00 88.44 90 ASN A N 1
ATOM 749 C CA . ASN A 1 90 ? 17.900 0.510 -10.395 1.00 88.44 90 ASN A CA 1
ATOM 750 C C . ASN A 1 90 ? 18.358 1.917 -9.965 1.00 88.44 90 ASN A C 1
ATOM 752 O O . ASN A 1 90 ? 19.405 2.366 -10.434 1.00 88.44 90 ASN A O 1
ATOM 756 N N . ASP A 1 91 ? 17.616 2.598 -9.086 1.00 88.38 91 ASP A N 1
ATOM 757 C CA . ASP A 1 91 ? 17.958 3.919 -8.553 1.00 88.38 91 ASP A CA 1
ATOM 758 C C . ASP A 1 91 ? 18.310 3.833 -7.054 1.00 88.38 91 ASP A C 1
ATOM 760 O O . ASP A 1 91 ? 17.416 3.783 -6.206 1.00 88.38 91 ASP A O 1
ATOM 764 N N . PRO A 1 92 ? 19.605 3.877 -6.683 1.00 83.06 92 PRO A N 1
ATOM 765 C CA . PRO A 1 92 ? 20.033 3.842 -5.285 1.00 83.06 92 PRO A CA 1
ATOM 766 C C . PRO A 1 92 ? 19.472 4.981 -4.420 1.00 83.06 92 PRO A C 1
ATOM 768 O O . PRO A 1 92 ? 19.355 4.816 -3.207 1.00 83.06 92 PRO A O 1
ATOM 771 N N . GLY A 1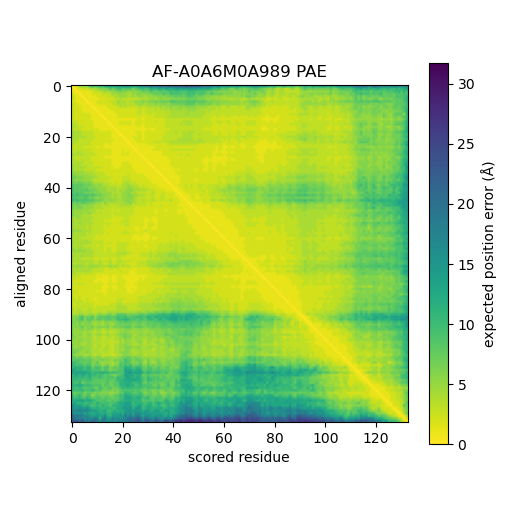 93 ? 19.149 6.134 -5.018 1.00 84.56 93 GLY A N 1
ATOM 772 C CA . GLY A 1 93 ? 18.580 7.280 -4.310 1.00 84.56 93 GLY A CA 1
ATOM 773 C C . GLY A 1 93 ? 17.110 7.074 -3.946 1.00 84.56 93 GLY A C 1
ATOM 774 O O . GLY A 1 93 ? 16.684 7.493 -2.870 1.00 84.56 93 GLY A O 1
ATOM 775 N N . ALA A 1 94 ? 16.355 6.393 -4.810 1.00 80.50 94 ALA A N 1
ATOM 776 C CA . ALA A 1 94 ? 14.958 6.040 -4.564 1.00 80.50 94 ALA A CA 1
ATOM 777 C C . ALA A 1 94 ? 14.813 4.757 -3.727 1.00 80.50 94 ALA A C 1
ATOM 779 O O . ALA A 1 94 ? 13.884 4.651 -2.925 1.00 80.50 94 ALA A O 1
ATOM 780 N N . TYR A 1 95 ? 15.744 3.807 -3.879 1.00 83.44 95 TYR A N 1
ATOM 781 C CA . TYR A 1 95 ? 15.683 2.470 -3.287 1.00 83.44 95 TYR A CA 1
ATOM 782 C C . TYR A 1 95 ? 15.382 2.485 -1.785 1.00 83.44 95 TYR A C 1
ATOM 784 O O . TYR A 1 95 ? 14.407 1.885 -1.345 1.00 83.44 95 TYR A O 1
ATOM 792 N N . GLU A 1 96 ? 16.191 3.188 -0.988 1.00 83.50 96 GLU A N 1
ATOM 793 C CA . GLU A 1 96 ? 16.045 3.190 0.475 1.00 83.50 96 GLU A CA 1
ATOM 794 C C . GLU A 1 96 ? 14.693 3.750 0.931 1.00 83.50 96 GLU A C 1
ATOM 796 O O . GLU A 1 96 ? 14.060 3.196 1.831 1.00 83.50 96 GLU A O 1
ATOM 801 N N . ALA A 1 97 ? 14.233 4.838 0.312 1.00 82.19 97 ALA A N 1
ATOM 802 C CA . ALA A 1 97 ? 12.974 5.475 0.681 1.00 82.19 97 ALA A CA 1
ATOM 803 C C . ALA A 1 97 ? 11.768 4.610 0.284 1.00 82.19 97 ALA A C 1
ATOM 805 O O . ALA A 1 97 ? 10.872 4.381 1.099 1.00 82.19 97 ALA A O 1
ATOM 806 N N . GLU A 1 98 ? 11.767 4.085 -0.941 1.00 85.06 98 GLU A N 1
ATOM 807 C CA . GLU A 1 98 ? 10.640 3.321 -1.475 1.00 85.06 98 GLU A CA 1
ATOM 808 C C . GLU A 1 98 ? 10.541 1.924 -0.868 1.00 85.06 98 GLU A C 1
ATOM 810 O O . GLU A 1 98 ? 9.458 1.508 -0.458 1.00 85.06 98 GLU A O 1
ATOM 815 N N . ILE A 1 99 ? 11.664 1.216 -0.717 1.00 83.75 99 ILE A N 1
ATOM 816 C CA . ILE A 1 99 ? 11.674 -0.101 -0.069 1.00 83.75 99 ILE A CA 1
ATOM 817 C C . ILE A 1 99 ? 11.265 0.018 1.398 1.00 83.75 99 ILE A C 1
ATOM 819 O O . ILE A 1 99 ? 10.532 -0.839 1.888 1.00 83.75 99 ILE A O 1
ATOM 823 N N . ARG A 1 100 ? 11.657 1.093 2.095 1.00 83.12 100 ARG A N 1
ATOM 824 C CA . ARG A 1 100 ? 11.174 1.363 3.456 1.00 83.12 100 ARG A CA 1
ATOM 825 C C . ARG A 1 100 ? 9.667 1.604 3.486 1.00 83.12 100 ARG A C 1
ATOM 827 O O . ARG A 1 100 ? 9.002 1.076 4.372 1.00 83.12 100 ARG A O 1
ATOM 834 N N . GLY A 1 101 ? 9.130 2.365 2.532 1.00 82.88 101 GLY A N 1
ATOM 835 C CA . GLY A 1 101 ? 7.689 2.594 2.406 1.00 82.88 101 GLY A CA 1
ATOM 836 C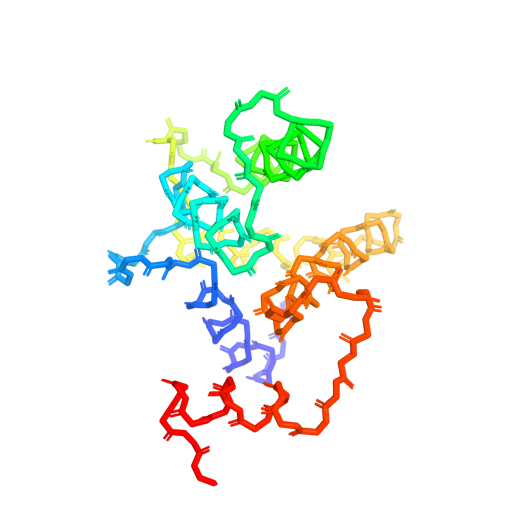 C . GLY A 1 101 ? 6.911 1.299 2.167 1.00 82.88 101 GLY A C 1
ATOM 837 O O . GLY A 1 101 ? 5.938 1.028 2.867 1.00 82.88 101 GLY A O 1
ATOM 838 N N . ILE A 1 102 ? 7.387 0.462 1.240 1.00 84.06 102 ILE A N 1
ATOM 839 C CA . ILE A 1 102 ? 6.817 -0.864 0.963 1.00 84.06 102 ILE A CA 1
ATOM 840 C C . ILE A 1 102 ? 6.896 -1.749 2.206 1.00 84.06 102 ILE A C 1
ATOM 842 O O . ILE A 1 102 ? 5.890 -2.319 2.610 1.00 84.06 102 ILE A O 1
ATOM 846 N N . ALA A 1 103 ? 8.065 -1.851 2.841 1.00 84.06 103 ALA A N 1
ATOM 847 C CA . ALA A 1 103 ? 8.251 -2.690 4.018 1.00 84.06 103 ALA A CA 1
ATOM 848 C C . ALA A 1 103 ? 7.363 -2.245 5.184 1.00 84.06 103 ALA A C 1
ATOM 850 O O . ALA A 1 103 ? 6.765 -3.091 5.834 1.00 84.06 103 ALA A O 1
ATOM 851 N N . SER A 1 104 ? 7.234 -0.935 5.420 1.00 81.44 104 SER A N 1
ATOM 852 C CA . SER A 1 104 ? 6.344 -0.395 6.451 1.00 81.44 104 SER A CA 1
ATOM 853 C C . SER A 1 104 ? 4.879 -0.711 6.166 1.00 81.44 104 SER A C 1
ATOM 855 O O . SER A 1 104 ? 4.133 -0.997 7.095 1.00 81.44 104 SER A O 1
ATOM 857 N N . PHE A 1 105 ? 4.467 -0.656 4.900 1.00 83.00 105 PHE A N 1
ATOM 858 C CA . PHE A 1 105 ? 3.106 -0.991 4.506 1.00 83.00 105 PHE A CA 1
ATOM 859 C C . PHE A 1 105 ? 2.827 -2.491 4.655 1.00 83.00 105 PHE A C 1
ATOM 861 O O . PHE A 1 105 ? 1.847 -2.885 5.278 1.00 83.00 105 PHE A O 1
ATOM 868 N N . VAL A 1 106 ? 3.725 -3.339 4.151 1.00 81.94 106 VAL A N 1
ATOM 869 C CA . VAL A 1 106 ? 3.627 -4.789 4.334 1.00 81.94 106 VAL A CA 1
ATOM 870 C C . VAL A 1 106 ? 3.619 -5.120 5.821 1.00 81.94 106 VAL A C 1
ATOM 872 O O . VAL A 1 106 ? 2.806 -5.917 6.246 1.00 81.94 106 VAL A O 1
ATOM 875 N N . PHE A 1 107 ? 4.447 -4.473 6.638 1.00 82.38 107 PHE A N 1
ATOM 876 C CA . PHE A 1 107 ? 4.420 -4.667 8.084 1.00 82.38 107 PHE A CA 1
ATOM 877 C C . PHE A 1 107 ? 3.049 -4.334 8.673 1.00 82.38 107 PHE A C 1
ATOM 879 O O . PHE A 1 107 ? 2.491 -5.168 9.372 1.00 82.38 107 PHE A O 1
ATOM 886 N N . SER A 1 108 ? 2.465 -3.185 8.310 1.00 76.62 108 SER A N 1
ATOM 887 C CA . SER A 1 108 ? 1.105 -2.848 8.745 1.00 76.62 108 SER A CA 1
ATOM 888 C C . SER A 1 108 ? 0.056 -3.838 8.251 1.00 76.62 108 SER A C 1
ATOM 890 O O . SER A 1 108 ? -0.976 -3.959 8.890 1.00 76.62 108 SER A O 1
ATOM 892 N N . ILE A 1 109 ? 0.313 -4.570 7.157 1.00 73.88 109 ILE A N 1
ATOM 893 C CA . ILE A 1 109 ? -0.601 -5.630 6.735 1.00 73.88 109 ILE A CA 1
ATOM 894 C C . ILE A 1 109 ? -0.634 -6.771 7.760 1.00 73.88 109 ILE A C 1
ATOM 896 O O . ILE A 1 109 ? -1.695 -7.308 8.081 1.00 73.88 109 ILE A O 1
ATOM 900 N N . PHE A 1 110 ? 0.548 -7.158 8.238 1.00 78.44 110 PHE A N 1
ATOM 901 C CA . PHE A 1 110 ? 0.722 -8.300 9.126 1.00 78.44 110 PHE A CA 1
ATOM 902 C C . PHE A 1 110 ? 0.434 -7.955 10.590 1.00 78.44 110 PHE A C 1
ATOM 904 O O . PHE A 1 110 ? -0.015 -8.831 11.320 1.00 78.44 110 PHE A O 1
ATOM 911 N N . ASP A 1 111 ? 0.692 -6.714 11.003 1.00 78.31 111 ASP A N 1
ATOM 912 C CA . ASP A 1 111 ? 0.441 -6.202 12.353 1.00 78.31 111 ASP A CA 1
ATOM 913 C C . ASP A 1 111 ? -1.057 -5.935 12.508 1.00 78.31 111 ASP A C 1
ATOM 915 O O . ASP A 1 111 ? -1.569 -4.831 12.307 1.00 78.31 111 ASP A O 1
ATOM 919 N N . THR A 1 112 ? -1.791 -7.014 12.762 1.00 70.38 112 THR A N 1
ATOM 920 C CA . THR A 1 112 ? -3.245 -6.961 12.869 1.00 70.38 112 THR A CA 1
ATOM 921 C C . THR A 1 112 ? -3.682 -6.254 14.142 1.00 70.38 112 THR A C 1
ATOM 923 O O . THR A 1 112 ? -4.698 -5.565 14.116 1.00 70.38 112 THR A O 1
ATOM 926 N N . ASN A 1 113 ? -2.939 -6.398 15.243 1.00 73.50 113 ASN A N 1
ATOM 927 C CA . ASN A 1 113 ? -3.308 -5.835 16.538 1.00 73.50 113 ASN A CA 1
ATOM 928 C C . ASN A 1 113 ? -2.876 -4.356 16.706 1.00 73.50 113 ASN A C 1
ATOM 930 O O . ASN A 1 113 ? -3.360 -3.681 17.621 1.00 73.50 113 ASN A O 1
ATOM 934 N N . GLY A 1 114 ? -2.037 -3.840 15.800 1.00 70.00 114 GLY A N 1
ATOM 935 C CA . GLY A 1 114 ? -1.589 -2.452 15.749 1.00 70.00 114 GLY A CA 1
ATOM 936 C C . GLY A 1 114 ? -0.590 -2.078 16.846 1.00 70.00 114 GLY A C 1
ATOM 937 O O . GLY A 1 114 ? -0.531 -0.902 17.223 1.00 70.00 114 GLY A O 1
ATOM 938 N N . ASP A 1 115 ? 0.144 -3.045 17.400 1.00 76.69 115 ASP A N 1
ATOM 939 C CA . ASP A 1 115 ? 1.134 -2.840 18.463 1.00 76.69 115 ASP A CA 1
ATOM 940 C C . ASP A 1 115 ? 2.545 -2.506 17.942 1.00 76.69 115 ASP A C 1
ATOM 942 O O . ASP A 1 115 ? 3.495 -2.396 18.729 1.00 76.69 115 ASP A O 1
ATOM 946 N N . GLU A 1 116 ? 2.664 -2.287 16.627 1.00 76.25 116 GLU A N 1
ATOM 947 C CA . GLU A 1 116 ? 3.903 -2.035 15.889 1.00 76.25 116 GLU A CA 1
ATOM 948 C C . GLU A 1 116 ? 4.928 -3.177 16.015 1.00 76.25 116 GLU A C 1
ATOM 950 O O . GLU A 1 116 ? 6.121 -2.998 15.735 1.00 76.25 116 GLU A O 1
ATOM 955 N N . GLN A 1 117 ? 4.482 -4.366 16.421 1.00 80.44 117 GLN A N 1
ATOM 956 C CA . GLN A 1 117 ? 5.261 -5.593 16.474 1.00 80.44 117 GLN A CA 1
ATOM 957 C C . GLN A 1 117 ? 4.600 -6.656 15.589 1.00 80.44 117 GLN A C 1
ATOM 959 O O . GLN A 1 117 ? 3.493 -6.505 15.098 1.00 80.44 117 GLN A O 1
ATOM 964 N N . LEU A 1 118 ? 5.363 -7.704 15.281 1.00 81.06 118 LEU A N 1
ATOM 965 C CA . LEU A 1 118 ? 4.827 -8.882 14.609 1.00 81.06 118 LEU A CA 1
ATOM 966 C C . LEU A 1 118 ? 5.063 -10.074 15.502 1.00 81.06 118 LEU A C 1
ATOM 968 O O . LEU A 1 118 ? 6.202 -10.545 15.633 1.00 81.06 118 LEU A O 1
ATOM 972 N N . ASP A 1 119 ? 3.991 -10.558 16.114 1.00 83.75 119 ASP A N 1
ATOM 973 C CA . ASP A 1 119 ? 4.049 -11.795 16.865 1.00 83.75 119 ASP A CA 1
ATOM 974 C C . ASP A 1 119 ? 3.919 -13.032 15.951 1.00 83.75 119 ASP A C 1
ATOM 976 O O . ASP A 1 119 ? 3.693 -12.969 14.737 1.00 83.75 119 ASP A O 1
ATOM 980 N N . LEU A 1 120 ? 4.153 -14.210 16.534 1.00 83.38 120 LEU A N 1
ATOM 981 C CA . LEU A 1 120 ? 4.128 -15.469 15.791 1.00 83.38 120 LEU A CA 1
ATOM 982 C C . LEU A 1 120 ? 2.726 -15.828 15.275 1.00 83.38 120 LEU A C 1
ATOM 984 O O . LEU A 1 120 ? 2.617 -16.519 14.260 1.00 83.38 120 LEU A O 1
ATOM 988 N N . GLU A 1 121 ? 1.672 -15.438 15.986 1.00 82.62 121 GLU A N 1
ATOM 989 C CA . GLU A 1 121 ? 0.298 -15.728 15.590 1.00 82.62 121 GLU A CA 1
ATOM 990 C C . GLU A 1 121 ? -0.138 -14.818 14.443 1.00 82.62 121 GLU A C 1
ATOM 992 O O . GLU A 1 121 ? -0.671 -15.323 13.456 1.00 82.62 121 GLU A O 1
ATOM 997 N N . GLU A 1 122 ? 0.191 -13.531 14.504 1.00 78.19 122 GLU A N 1
ATOM 998 C CA . GLU A 1 122 ? -0.009 -12.572 13.412 1.00 78.19 122 GLU A CA 1
ATOM 999 C C . GLU A 1 122 ? 0.716 -13.016 12.144 1.00 78.19 122 GLU A C 1
ATOM 1001 O O . GLU A 1 122 ? 0.125 -13.118 11.065 1.00 78.19 122 GLU A O 1
ATOM 1006 N N . TYR A 1 123 ? 1.977 -13.433 12.291 1.00 78.25 123 TYR A N 1
ATOM 1007 C CA . TYR A 1 123 ? 2.732 -14.011 11.189 1.00 78.25 123 TYR A CA 1
ATOM 1008 C C . TYR A 1 123 ? 2.027 -15.244 10.599 1.00 78.25 123 TYR A C 1
ATOM 1010 O O . TYR A 1 123 ? 1.904 -15.370 9.384 1.00 78.25 123 TYR A O 1
ATOM 1018 N N . ARG A 1 124 ? 1.522 -16.163 11.431 1.00 79.62 124 ARG A N 1
ATOM 1019 C CA . ARG A 1 124 ? 0.836 -17.383 10.964 1.00 79.62 124 ARG A CA 1
ATOM 1020 C C . ARG A 1 124 ? -0.506 -17.108 10.297 1.00 79.62 124 ARG A C 1
ATOM 1022 O O . ARG A 1 124 ? -0.835 -17.790 9.326 1.00 79.62 124 ARG A O 1
ATOM 1029 N N . GLN A 1 125 ? -1.286 -16.163 10.813 1.00 72.31 125 GLN A N 1
ATOM 1030 C CA . GLN A 1 125 ? -2.599 -15.832 10.262 1.00 72.31 125 GLN A CA 1
ATOM 1031 C C . GLN A 1 125 ? -2.490 -15.353 8.818 1.00 72.31 125 GLN A C 1
ATOM 1033 O O . GLN A 1 125 ? -3.252 -15.815 7.970 1.00 72.31 125 GLN A O 1
ATOM 1038 N N . VAL A 1 126 ? -1.486 -14.531 8.515 1.00 67.25 126 VAL A N 1
ATOM 1039 C CA . VAL A 1 126 ? -1.250 -14.042 7.152 1.00 67.25 126 VAL A CA 1
ATOM 1040 C C . VAL A 1 126 ? -0.875 -15.178 6.197 1.00 67.25 126 VAL A C 1
ATOM 1042 O O . VAL A 1 126 ? -1.406 -15.252 5.090 1.00 67.25 126 VAL A O 1
ATOM 1045 N N . TYR A 1 127 ? -0.016 -16.114 6.614 1.00 67.50 127 TYR A N 1
ATOM 1046 C CA . TYR A 1 127 ? 0.348 -17.260 5.767 1.00 67.50 127 TYR A CA 1
ATOM 1047 C C . TYR A 1 127 ? -0.836 -18.202 5.507 1.00 67.50 127 TYR A C 1
ATOM 1049 O O . TYR A 1 127 ? -1.023 -18.646 4.371 1.00 67.50 127 TYR A O 1
ATOM 1057 N N . ARG A 1 128 ? -1.695 -18.424 6.513 1.00 68.88 128 ARG A N 1
ATOM 1058 C CA . ARG A 1 128 ? -2.951 -19.171 6.339 1.00 68.88 128 ARG A CA 1
ATOM 1059 C C . ARG A 1 128 ? -3.918 -18.459 5.395 1.00 68.88 128 ARG A C 1
ATOM 1061 O O . ARG A 1 128 ? -4.481 -19.108 4.518 1.00 68.88 128 ARG A O 1
ATOM 1068 N N . ALA A 1 129 ? -4.090 -17.145 5.546 1.00 59.47 129 ALA A N 1
ATOM 1069 C CA . ALA A 1 129 ? -4.941 -16.337 4.671 1.00 59.47 129 ALA A CA 1
ATOM 1070 C C . ALA A 1 129 ? -4.445 -16.355 3.215 1.00 59.47 129 ALA A C 1
ATOM 1072 O O . ALA A 1 129 ? -5.243 -16.441 2.288 1.00 59.47 129 ALA A O 1
ATOM 1073 N N . ALA A 1 130 ? -3.125 -16.386 3.016 1.00 57.75 130 ALA A N 1
ATOM 1074 C CA . ALA A 1 130 ? -2.489 -16.535 1.709 1.00 57.75 130 ALA A CA 1
ATOM 1075 C C . ALA A 1 130 ? -2.494 -17.983 1.159 1.00 57.75 130 ALA A C 1
ATOM 1077 O O . ALA A 1 130 ? -1.858 -18.248 0.134 1.00 57.75 130 ALA A O 1
ATOM 1078 N N . GLY A 1 131 ? -3.162 -18.933 1.830 1.00 54.53 131 GLY A N 1
ATOM 1079 C CA . GLY A 1 131 ? -3.287 -20.327 1.391 1.00 54.53 131 GLY A CA 1
ATOM 1080 C C . GLY A 1 131 ? -1.977 -21.122 1.419 1.00 54.53 131 GLY A C 1
ATOM 1081 O O . GLY A 1 131 ? -1.800 -22.042 0.618 1.00 54.53 131 GLY A O 1
ATOM 1082 N N . ARG A 1 132 ? -1.031 -20.748 2.290 1.00 52.50 132 ARG A N 1
ATOM 1083 C CA . ARG A 1 132 ? 0.271 -21.412 2.436 1.00 52.50 132 ARG A CA 1
ATOM 1084 C C . ARG A 1 132 ? 0.401 -21.973 3.851 1.00 52.50 132 ARG A C 1
ATOM 1086 O O . ARG A 1 132 ? 0.623 -21.211 4.788 1.00 52.50 132 ARG A O 1
ATOM 1093 N N . ASP A 1 133 ? 0.247 -23.292 3.970 1.00 40.47 133 ASP A N 1
ATOM 1094 C CA . ASP A 1 133 ? 0.590 -24.064 5.176 1.00 40.47 133 ASP A CA 1
ATOM 1095 C C . ASP A 1 133 ? 2.112 -24.162 5.382 1.00 40.47 133 ASP A C 1
ATOM 1097 O O . ASP A 1 133 ? 2.846 -24.327 4.374 1.00 40.47 133 ASP A O 1
#

Nearest PDB structures (foldseek):
  7pjd-assembly6_F  TM=7.689E-01  e=2.160E-07  Bombyx mori
  5f6t-assembly1_A  TM=8.080E-01  e=5.135E-07  Doryteuthis pealeii
  7pjd-assembly3_C  TM=7.558E-01  e=2.831E-07  Bombyx mori
  4ndd-assembly2_B  TM=7.925E-01  e=8.824E-07  Doryteuthis pealeii
  3aka-assembly1_A  TM=7.078E-01  e=8.791E-05  Streptomyces coelicolor A3(2)

pLDDT: mean 86.21, std 9.56, range [40.47, 97.56]